Protein AF-A0A7Y3DZF2-F1 (afdb_monomer_lite)

Foldseek 3Di:
DAAVQVPVPDDDPPWDFDDDPRYGNDTDDPVVVVVVVVVVVVVVVVVVVVVVVVVVVVVVVVVPVVPPVPPD

Structure (mmCIF, N/CA/C/O backbone):
data_AF-A0A7Y3DZF2-F1
#
_entry.id   AF-A0A7Y3DZF2-F1
#
loop_
_atom_site.group_PDB
_atom_site.id
_atom_site.type_symbol
_atom_site.label_atom_id
_atom_site.label_alt_id
_atom_site.label_comp_id
_atom_site.label_asym_id
_atom_site.label_entity_id
_atom_site.label_seq_id
_atom_site.pdbx_PDB_ins_code
_atom_site.Cartn_x
_atom_site.Cartn_y
_atom_site.Cartn_z
_atom_site.occupancy
_atom_site.B_iso_or_equiv
_atom_site.auth_seq_id
_atom_site.auth_comp_id
_atom_site.auth_asym_id
_atom_site.auth_atom_id
_atom_site.pdbx_PDB_model_num
ATOM 1 N N . ALA A 1 1 ? -7.797 -10.631 7.467 1.00 82.75 1 ALA A N 1
ATOM 2 C CA . ALA A 1 1 ? -6.813 -9.763 8.145 1.00 82.75 1 ALA A CA 1
ATOM 3 C C . ALA A 1 1 ? -7.306 -9.428 9.550 1.00 82.75 1 ALA A C 1
ATOM 5 O O . ALA A 1 1 ? -8.511 -9.461 9.769 1.00 82.75 1 ALA A O 1
ATOM 6 N N . SER A 1 2 ? -6.407 -9.147 10.494 1.00 94.69 2 SER A N 1
ATOM 7 C CA . SER A 1 2 ? -6.746 -8.702 11.855 1.00 94.69 2 SER A CA 1
ATOM 8 C C . SER A 1 2 ? -6.955 -7.185 11.905 1.00 94.69 2 SER A C 1
ATOM 10 O O . SER A 1 2 ? -6.159 -6.452 11.326 1.00 94.69 2 SER A O 1
ATOM 12 N N . LEU A 1 3 ? -7.987 -6.717 12.620 1.00 94.50 3 LEU A N 1
ATOM 13 C CA . LEU A 1 3 ? -8.302 -5.289 12.816 1.00 94.50 3 LEU A CA 1
ATOM 14 C C . LEU A 1 3 ? -7.803 -4.728 14.159 1.00 94.50 3 LEU A C 1
ATOM 16 O O . LEU A 1 3 ? -8.089 -3.584 14.493 1.00 94.50 3 LEU A O 1
ATOM 20 N N . PHE A 1 4 ? -7.062 -5.521 14.938 1.00 94.38 4 PHE A N 1
ATOM 21 C CA . PHE A 1 4 ? -6.669 -5.186 16.313 1.00 94.38 4 PHE A CA 1
ATOM 22 C C . PHE A 1 4 ? -5.986 -3.813 16.452 1.00 94.38 4 PHE A C 1
ATOM 24 O O . PHE A 1 4 ? -6.218 -3.101 17.425 1.00 94.38 4 PHE A O 1
ATOM 31 N N . LEU A 1 5 ? -5.178 -3.413 15.465 1.00 95.44 5 LEU A N 1
ATOM 32 C CA . LEU A 1 5 ? -4.445 -2.143 15.493 1.00 95.44 5 LEU A CA 1
ATOM 33 C C . LEU A 1 5 ? -5.343 -0.917 15.247 1.00 95.44 5 LEU A C 1
ATOM 35 O O . LEU A 1 5 ? -5.011 0.172 15.705 1.00 95.44 5 LEU A O 1
ATOM 39 N N . LEU A 1 6 ? -6.498 -1.095 14.600 1.00 95.88 6 LEU A N 1
ATOM 40 C CA . LEU A 1 6 ? -7.450 -0.030 14.256 1.00 95.88 6 LEU A CA 1
ATOM 41 C C . LEU A 1 6 ? -8.663 0.016 15.194 1.00 95.88 6 LEU A C 1
ATOM 43 O O . LEU A 1 6 ? -9.668 0.638 14.883 1.00 95.88 6 LEU A O 1
ATOM 47 N N . GLN A 1 7 ? -8.589 -0.613 16.367 1.00 92.62 7 GLN A N 1
ATOM 48 C CA . GLN A 1 7 ? -9.702 -0.662 17.328 1.00 92.62 7 GLN A CA 1
ATOM 49 C C . GLN A 1 7 ? -10.169 0.712 17.853 1.00 92.62 7 GLN A C 1
ATOM 51 O O . GLN A 1 7 ? -11.230 0.808 18.461 1.00 92.62 7 GLN A O 1
ATOM 56 N N . HIS A 1 8 ? -9.359 1.757 17.664 1.00 93.56 8 HIS A N 1
ATOM 57 C CA . HIS A 1 8 ? -9.682 3.138 18.028 1.00 93.56 8 HIS A CA 1
ATOM 58 C C . HIS A 1 8 ? -10.371 3.910 16.891 1.00 93.56 8 HIS A C 1
ATOM 60 O O . HIS A 1 8 ? -10.905 4.990 17.131 1.00 93.56 8 HIS A O 1
ATOM 66 N N . GLU A 1 9 ? -10.376 3.356 15.678 1.00 93.88 9 GLU A N 1
ATOM 67 C CA . GLU A 1 9 ? -11.016 3.937 14.503 1.00 93.88 9 GLU A CA 1
ATOM 68 C C . GLU A 1 9 ? -12.470 3.475 14.386 1.00 93.88 9 GLU A C 1
ATOM 70 O O . GLU A 1 9 ? -12.815 2.327 14.678 1.00 93.88 9 GLU A O 1
ATOM 75 N N . ASN A 1 10 ? -13.339 4.361 13.897 1.00 94.38 10 ASN A N 1
ATOM 76 C CA . ASN A 1 10 ? -14.712 3.989 13.572 1.00 94.38 10 ASN A CA 1
ATOM 77 C C . ASN A 1 10 ? -14.763 3.336 12.183 1.00 94.38 10 ASN A C 1
ATOM 79 O O . ASN A 1 10 ? -14.940 4.021 11.170 1.00 94.38 10 ASN A O 1
ATOM 83 N N . LEU A 1 11 ? -14.580 2.016 12.149 1.00 94.94 11 LEU A N 1
ATOM 84 C CA . LEU A 1 11 ? -14.652 1.213 10.931 1.00 94.94 11 LEU A CA 1
ATOM 85 C C . LEU A 1 11 ? -16.069 0.701 10.673 1.00 94.94 11 LEU A C 1
ATOM 87 O O . LEU A 1 11 ? -16.712 0.123 11.548 1.00 94.94 11 LEU A O 1
ATOM 91 N N . GLN A 1 12 ? -16.525 0.880 9.442 1.00 95.44 12 GLN A N 1
ATOM 92 C CA . GLN A 1 12 ? -17.808 0.434 8.926 1.00 95.44 12 GLN A CA 1
ATOM 93 C C . GLN A 1 12 ? -17.596 -0.448 7.695 1.00 95.44 12 GLN A C 1
ATOM 95 O O . GLN A 1 12 ? -16.558 -0.409 7.032 1.00 95.44 12 GLN A O 1
ATOM 100 N N . VAL A 1 13 ? -18.595 -1.270 7.375 1.00 95.56 13 VAL A N 1
ATOM 101 C CA . VAL A 1 13 ? -18.572 -2.053 6.135 1.00 95.56 13 VAL A CA 1
ATOM 102 C C . VAL A 1 13 ? -18.526 -1.091 4.947 1.00 95.56 13 VAL A C 1
ATOM 104 O O . VAL A 1 13 ? -19.369 -0.205 4.843 1.00 95.56 13 VAL A O 1
ATOM 107 N N . GLY A 1 14 ? -17.549 -1.291 4.062 1.00 94.94 14 GLY A N 1
ATOM 108 C CA . GLY A 1 14 ? -17.284 -0.416 2.917 1.00 94.94 14 GLY A CA 1
ATOM 109 C C . GLY A 1 14 ? -16.077 0.505 3.104 1.00 94.94 14 GLY A C 1
ATOM 110 O O . GLY A 1 14 ? -15.582 1.028 2.114 1.00 94.94 14 GLY A O 1
ATOM 111 N N . ASP A 1 15 ? -15.561 0.659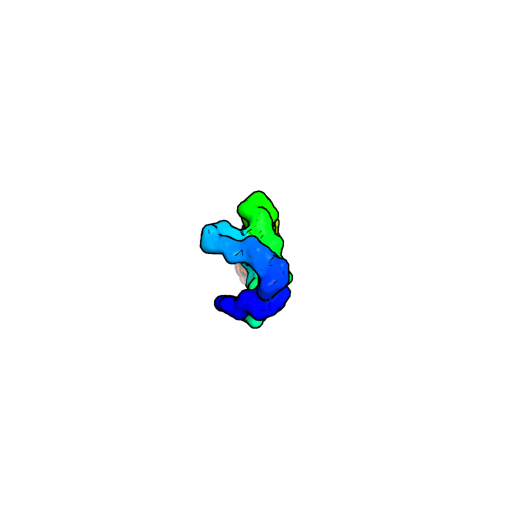 4.328 1.00 96.75 15 ASP A N 1
ATOM 112 C CA . ASP A 1 15 ? -14.307 1.384 4.545 1.00 96.75 15 ASP A CA 1
ATOM 113 C C . ASP A 1 15 ? -13.120 0.639 3.922 1.00 96.75 15 ASP A C 1
ATOM 115 O O . ASP A 1 15 ? -12.988 -0.584 4.049 1.00 96.75 15 ASP A O 1
ATOM 119 N N . MET A 1 16 ? -12.216 1.401 3.309 1.00 97.31 16 MET A N 1
ATOM 120 C CA . MET A 1 16 ? -10.973 0.875 2.757 1.00 97.31 16 MET A CA 1
ATOM 121 C C . MET A 1 16 ? -9.898 0.828 3.843 1.00 97.31 16 MET A C 1
ATOM 123 O O . MET A 1 16 ? -9.790 1.724 4.683 1.00 97.31 16 MET A O 1
ATOM 127 N N . VAL A 1 17 ? -9.087 -0.231 3.841 1.00 96.81 17 VAL A N 1
ATOM 128 C CA . VAL A 1 17 ? -7.981 -0.394 4.791 1.00 96.81 17 VAL A CA 1
ATOM 129 C C . VAL A 1 17 ? -6.738 -0.931 4.099 1.00 96.81 17 VAL A C 1
ATOM 131 O O . VAL A 1 17 ? -6.819 -1.835 3.268 1.00 96.81 17 VAL A O 1
ATOM 134 N N . MET A 1 18 ? -5.572 -0.436 4.506 1.00 96.69 18 MET A N 1
ATOM 135 C CA . MET A 1 18 ? -4.297 -1.012 4.091 1.00 96.69 18 MET A CA 1
ATOM 136 C C . MET A 1 18 ? -3.940 -2.195 4.986 1.00 96.69 18 MET A C 1
ATOM 138 O O . MET A 1 18 ? -3.911 -2.082 6.217 1.00 96.69 18 MET A O 1
ATOM 142 N N . ILE A 1 19 ? -3.647 -3.335 4.356 1.00 96.31 19 ILE A N 1
ATOM 143 C CA . ILE A 1 19 ? -3.241 -4.565 5.033 1.00 96.31 19 ILE A CA 1
ATOM 144 C C . ILE A 1 19 ? -1.741 -4.768 4.848 1.00 96.31 19 ILE A C 1
ATOM 146 O O . ILE A 1 19 ? -1.254 -4.888 3.729 1.00 96.31 19 ILE A O 1
ATOM 150 N N . HIS A 1 20 ? -1.022 -4.908 5.955 1.00 95.56 20 HIS A N 1
ATOM 151 C CA . HIS A 1 20 ? 0.381 -5.288 5.959 1.00 95.56 20 HIS A CA 1
ATOM 152 C C . HIS A 1 20 ? 0.575 -6.536 6.822 1.00 95.56 20 HIS A C 1
ATOM 154 O O . HIS A 1 20 ? 0.167 -6.575 7.983 1.00 95.56 20 HIS A O 1
ATOM 160 N N . VAL A 1 21 ? 1.156 -7.589 6.232 1.00 95.75 21 VAL A N 1
ATOM 161 C CA . VAL A 1 21 ? 1.472 -8.867 6.909 1.00 95.75 21 VAL A CA 1
ATOM 162 C C . VAL A 1 21 ? 0.253 -9.455 7.649 1.00 95.75 21 VAL A C 1
ATOM 164 O O . VAL A 1 21 ? 0.340 -9.974 8.755 1.00 95.75 21 VAL A O 1
ATOM 167 N N . GLY A 1 22 ? -0.935 -9.349 7.046 1.00 95.88 22 GLY A N 1
ATOM 168 C CA . GLY A 1 22 ? -2.179 -9.886 7.608 1.00 95.88 22 GLY A CA 1
ATOM 169 C C . GLY A 1 22 ? -2.882 -8.997 8.642 1.00 95.88 22 GLY A C 1
ATOM 170 O O . GLY A 1 22 ? -3.944 -9.391 9.132 1.00 95.88 22 GLY A O 1
ATOM 171 N N . HIS A 1 23 ? -2.370 -7.799 8.929 1.00 96.69 23 HIS A N 1
ATOM 172 C CA . HIS A 1 23 ? -2.988 -6.815 9.820 1.00 96.69 23 HIS A CA 1
ATOM 173 C C . HIS A 1 23 ? -3.456 -5.586 9.045 1.00 96.69 23 HIS A C 1
ATOM 175 O O . HIS A 1 23 ? -2.712 -5.066 8.221 1.00 96.69 23 HIS A O 1
ATOM 181 N N . ALA A 1 24 ? -4.666 -5.102 9.328 1.00 96.94 24 ALA A N 1
ATOM 182 C CA . ALA A 1 24 ? -5.072 -3.770 8.907 1.00 96.94 24 ALA A CA 1
ATOM 183 C C . ALA A 1 24 ? -4.337 -2.746 9.778 1.00 96.94 24 ALA A C 1
ATOM 185 O O . ALA A 1 24 ? -4.411 -2.813 11.008 1.00 96.94 24 ALA A O 1
ATOM 186 N N . ILE A 1 25 ? -3.599 -1.848 9.136 1.00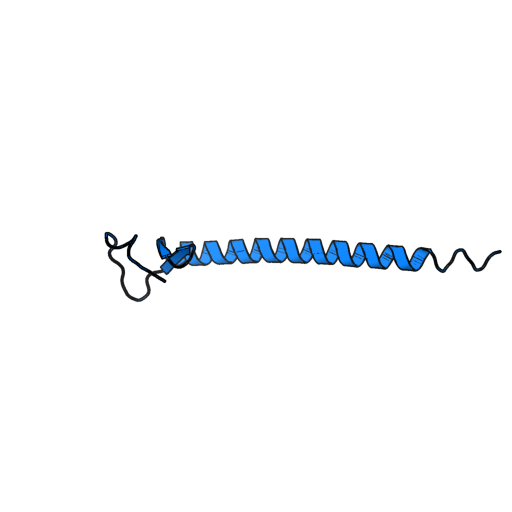 96.50 25 ILE A N 1
ATOM 187 C CA . ILE A 1 25 ? -2.715 -0.885 9.809 1.00 96.50 25 ILE A CA 1
ATOM 188 C C . ILE A 1 25 ? -3.188 0.558 9.650 1.00 96.50 25 ILE A C 1
ATOM 190 O O . ILE A 1 25 ? -2.804 1.406 10.447 1.00 96.50 25 ILE A O 1
ATOM 194 N N . GLN A 1 26 ? -4.026 0.833 8.649 1.00 96.06 26 GLN A N 1
ATOM 195 C CA . GLN A 1 26 ? -4.502 2.174 8.332 1.00 96.06 26 GLN A CA 1
ATOM 196 C C . GLN A 1 26 ? -5.891 2.112 7.686 1.00 96.06 26 GLN A C 1
ATOM 198 O O . GLN A 1 26 ? -6.115 1.278 6.808 1.00 96.06 26 GLN A O 1
ATOM 203 N N . LYS A 1 27 ? -6.801 2.996 8.112 1.00 96.94 27 LYS A N 1
ATOM 204 C CA . LYS A 1 27 ? -8.050 3.311 7.404 1.00 96.94 27 LYS A CA 1
ATOM 205 C C . LYS A 1 27 ? -7.752 4.313 6.289 1.00 96.94 27 LYS A C 1
ATOM 207 O O . LYS A 1 27 ? -6.991 5.250 6.509 1.00 96.94 27 LYS A O 1
ATOM 212 N N . MET A 1 28 ? -8.353 4.114 5.124 1.00 96.88 28 MET A N 1
ATOM 213 C CA . MET A 1 28 ? -8.166 4.942 3.937 1.00 96.88 28 MET A CA 1
ATOM 214 C C . MET A 1 28 ? -9.517 5.391 3.388 1.00 96.88 28 MET A C 1
ATOM 216 O O . MET A 1 28 ? -10.533 4.707 3.541 1.00 96.88 28 MET A O 1
ATOM 220 N N . THR A 1 29 ? -9.516 6.540 2.727 1.00 97.50 29 THR A N 1
ATOM 221 C CA . THR A 1 29 ? -10.600 6.933 1.828 1.00 97.50 29 THR A CA 1
ATOM 222 C C . THR A 1 29 ? -10.559 6.097 0.547 1.00 97.50 29 THR A C 1
ATOM 224 O O . THR A 1 29 ? -9.559 5.452 0.227 1.00 97.50 29 THR A O 1
ATOM 227 N N . GLU A 1 30 ? -11.659 6.104 -0.203 1.00 97.25 30 GLU A N 1
ATOM 228 C CA . GLU A 1 30 ? -11.730 5.436 -1.505 1.00 97.25 30 GLU A CA 1
ATOM 229 C C . GLU A 1 30 ? -10.747 6.044 -2.520 1.00 97.25 30 GLU A C 1
ATOM 231 O O . GLU A 1 30 ? -10.066 5.304 -3.223 1.00 97.25 30 GLU A O 1
ATOM 236 N N . GLU A 1 31 ? -10.600 7.373 -2.536 1.00 97.94 31 GLU A N 1
ATOM 237 C CA . GLU A 1 31 ? -9.663 8.086 -3.419 1.00 97.94 31 GLU A CA 1
ATOM 238 C C . GLU A 1 31 ? -8.200 7.722 -3.126 1.00 97.94 31 GLU A C 1
ATOM 240 O O . GLU A 1 31 ? -7.433 7.443 -4.048 1.00 97.94 31 GLU A O 1
ATOM 245 N N . GLU A 1 32 ? -7.812 7.662 -1.847 1.00 97.81 32 GLU A N 1
ATOM 246 C CA . GLU A 1 32 ? -6.465 7.237 -1.445 1.00 97.81 32 GLU A CA 1
ATOM 247 C C . GLU A 1 32 ? -6.199 5.778 -1.828 1.00 97.81 32 GLU A C 1
ATOM 249 O O . GLU A 1 32 ? -5.102 5.449 -2.276 1.00 97.81 32 GLU A O 1
ATOM 254 N N . ALA A 1 33 ? -7.192 4.898 -1.656 1.00 97.44 33 ALA A N 1
ATOM 255 C CA . ALA A 1 33 ? -7.067 3.496 -2.034 1.00 97.44 33 ALA A CA 1
ATOM 256 C C . ALA A 1 33 ? -6.916 3.338 -3.554 1.00 97.44 33 ALA A C 1
ATOM 258 O O . ALA A 1 33 ? -6.055 2.580 -3.994 1.00 97.44 33 ALA A O 1
ATOM 259 N N . GLN A 1 34 ? -7.702 4.076 -4.343 1.00 97.88 34 GLN A N 1
ATOM 260 C CA . GLN A 1 34 ? -7.604 4.069 -5.803 1.00 97.88 34 GLN A CA 1
ATOM 261 C C . GLN A 1 34 ? -6.249 4.600 -6.273 1.00 97.88 34 GLN A C 1
ATOM 263 O O . GLN A 1 34 ? -5.564 3.929 -7.035 1.00 97.88 34 GLN A O 1
ATOM 268 N N . THR A 1 35 ? -5.820 5.748 -5.743 1.00 97.94 35 THR A N 1
ATOM 269 C CA . THR A 1 35 ? -4.519 6.347 -6.078 1.00 97.94 35 THR A CA 1
ATOM 270 C C . THR A 1 35 ? -3.372 5.383 -5.777 1.00 97.94 35 THR A C 1
ATOM 272 O O . THR A 1 35 ? -2.427 5.275 -6.553 1.00 97.94 35 THR A O 1
ATOM 275 N N . ALA A 1 36 ? -3.441 4.660 -4.655 1.00 97.06 36 ALA A N 1
ATOM 276 C CA . ALA A 1 36 ? -2.434 3.661 -4.320 1.00 97.06 36 ALA A CA 1
ATOM 277 C C . ALA A 1 36 ? -2.377 2.533 -5.362 1.00 97.06 36 ALA A C 1
ATOM 279 O O . ALA A 1 36 ? -1.279 2.152 -5.762 1.00 97.06 36 ALA A O 1
ATOM 280 N N . TRP A 1 37 ? -3.527 2.020 -5.817 1.00 96.69 37 TRP A N 1
ATOM 281 C CA . TRP A 1 37 ? -3.580 0.999 -6.869 1.00 96.69 37 TRP A CA 1
ATOM 282 C C . TRP A 1 37 ? -3.033 1.502 -8.201 1.00 96.69 37 TRP A C 1
ATOM 284 O O . TRP A 1 37 ? -2.187 0.825 -8.778 1.00 96.69 37 TRP A O 1
ATOM 294 N N . ASP A 1 38 ? -3.433 2.699 -8.629 1.00 98.12 38 ASP A N 1
ATOM 295 C CA . ASP A 1 38 ? -2.969 3.292 -9.887 1.00 98.12 38 ASP A CA 1
ATOM 296 C C . ASP A 1 38 ? -1.433 3.410 -9.909 1.00 98.12 38 ASP A C 1
ATOM 298 O O . ASP A 1 38 ? -0.782 3.035 -10.882 1.00 98.12 38 ASP A O 1
ATOM 302 N N . LEU A 1 39 ? -0.827 3.842 -8.796 1.00 98.00 39 LEU A N 1
ATOM 303 C CA . LEU A 1 39 ? 0.632 3.925 -8.669 1.00 98.00 39 LEU A CA 1
ATOM 304 C C . LEU A 1 39 ? 1.316 2.551 -8.722 1.00 98.00 39 LEU A C 1
ATOM 306 O O . LEU A 1 39 ? 2.401 2.428 -9.291 1.00 98.00 39 LEU A O 1
ATOM 310 N N . TYR A 1 40 ? 0.719 1.517 -8.123 1.00 97.12 40 TYR A N 1
ATOM 311 C CA . TYR A 1 40 ? 1.270 0.162 -8.209 1.00 97.12 40 TYR A CA 1
ATOM 312 C C . TYR A 1 40 ? 1.208 -0.386 -9.633 1.00 97.12 40 TYR A C 1
ATOM 314 O O . TYR A 1 40 ? 2.170 -1.019 -10.072 1.00 97.12 40 TYR A O 1
ATOM 322 N N . ASP A 1 41 ? 0.119 -0.117 -10.350 1.00 97.62 41 ASP A N 1
ATOM 323 C CA . ASP A 1 41 ? -0.024 -0.504 -11.750 1.00 97.62 41 ASP A CA 1
ATOM 324 C C . ASP A 1 41 ? 1.051 0.181 -12.608 1.00 97.62 41 ASP A C 1
ATOM 326 O O . ASP A 1 41 ? 1.779 -0.508 -13.323 1.00 97.62 41 ASP A O 1
ATOM 330 N N . GLU A 1 42 ? 1.262 1.494 -12.448 1.00 98.12 42 GLU A N 1
ATOM 331 C CA . GLU A 1 42 ? 2.335 2.228 -13.142 1.00 98.12 42 GLU A CA 1
ATOM 332 C C . GLU A 1 42 ? 3.728 1.626 -12.879 1.00 98.12 42 GLU A C 1
ATOM 334 O O . GLU A 1 42 ? 4.531 1.452 -13.801 1.00 98.12 42 GLU A O 1
ATOM 339 N N . MET A 1 43 ? 4.029 1.275 -11.623 1.00 97.50 43 MET A N 1
ATOM 340 C CA . MET A 1 43 ? 5.309 0.660 -11.257 1.00 97.50 43 MET A CA 1
ATOM 341 C C . MET A 1 43 ? 5.490 -0.721 -11.899 1.00 97.50 43 MET A C 1
ATOM 343 O O . MET A 1 43 ? 6.567 -1.019 -12.418 1.00 97.50 43 MET A O 1
ATOM 347 N N . PHE A 1 44 ? 4.453 -1.563 -11.893 1.00 96.75 44 PHE A N 1
ATOM 348 C CA . PHE A 1 44 ? 4.522 -2.893 -12.501 1.00 96.75 44 PHE A CA 1
ATOM 349 C C . PHE A 1 44 ? 4.606 -2.839 -14.026 1.00 96.75 44 PHE A C 1
ATOM 351 O O . PHE A 1 44 ? 5.324 -3.645 -14.623 1.00 96.75 44 PHE A O 1
ATOM 358 N N . GLU A 1 45 ? 3.925 -1.887 -14.664 1.00 97.81 45 GLU A N 1
ATOM 359 C CA . GLU A 1 45 ? 4.050 -1.645 -16.101 1.00 97.81 45 GLU A CA 1
ATOM 360 C C . GLU A 1 45 ? 5.470 -1.209 -16.471 1.00 97.81 45 GLU A C 1
ATOM 362 O O . GLU A 1 45 ? 6.046 -1.739 -17.427 1.00 97.81 45 GLU A O 1
ATOM 367 N N . ALA A 1 46 ? 6.069 -0.306 -15.689 1.00 97.50 46 ALA A N 1
ATOM 368 C CA . ALA A 1 46 ? 7.451 0.117 -15.888 1.00 97.50 46 ALA A CA 1
ATOM 369 C C . ALA A 1 46 ? 8.433 -1.065 -15.766 1.00 97.50 46 ALA A C 1
ATOM 371 O O . ALA A 1 46 ? 9.253 -1.279 -16.662 1.00 97.50 46 ALA A O 1
ATOM 372 N N . GLU A 1 47 ? 8.312 -1.890 -14.719 1.00 96.94 47 GLU A N 1
ATOM 373 C CA . GLU A 1 47 ? 9.151 -3.085 -14.537 1.00 96.94 47 GLU A CA 1
ATOM 374 C C . GLU A 1 47 ? 8.982 -4.102 -15.681 1.00 96.94 47 GLU A C 1
ATOM 376 O O . GLU A 1 47 ? 9.956 -4.701 -16.155 1.00 96.94 47 GLU A O 1
ATOM 381 N N . ALA A 1 48 ? 7.747 -4.306 -16.149 1.00 96.31 48 ALA A N 1
ATOM 382 C CA . ALA A 1 48 ? 7.459 -5.205 -17.261 1.00 96.31 48 ALA A CA 1
ATOM 383 C C . ALA A 1 48 ? 8.091 -4.707 -18.569 1.00 96.31 48 ALA A C 1
ATOM 385 O O . ALA A 1 48 ? 8.728 -5.496 -19.274 1.00 96.31 48 ALA A O 1
ATOM 386 N N . ALA A 1 49 ? 7.977 -3.408 -18.860 1.00 95.88 49 ALA A N 1
ATOM 387 C CA . ALA A 1 49 ? 8.568 -2.787 -20.041 1.00 95.88 49 ALA A CA 1
ATOM 388 C C . ALA A 1 49 ? 10.103 -2.883 -20.033 1.00 95.88 49 ALA A C 1
ATOM 390 O O . ALA A 1 49 ? 10.708 -3.241 -21.047 1.00 95.88 49 ALA A O 1
ATOM 391 N N . GLU A 1 50 ? 10.745 -2.636 -18.887 1.00 95.75 50 GLU A N 1
ATOM 392 C CA . GLU A 1 50 ? 12.195 -2.803 -18.731 1.00 95.75 50 GLU A CA 1
ATOM 393 C C . GLU A 1 50 ? 12.632 -4.251 -18.986 1.00 95.75 50 GLU A C 1
ATOM 395 O O . GLU A 1 50 ? 13.612 -4.509 -19.696 1.00 95.75 50 GLU A O 1
ATOM 400 N N . ARG A 1 51 ? 11.878 -5.219 -18.451 1.00 94.56 51 ARG A N 1
ATOM 401 C CA . ARG A 1 51 ? 12.156 -6.646 -18.640 1.00 94.56 51 ARG A CA 1
ATOM 402 C C . ARG A 1 51 ? 11.986 -7.080 -20.094 1.00 94.56 51 ARG A C 1
ATOM 404 O O . ARG A 1 51 ? 12.780 -7.888 -20.581 1.00 94.56 51 ARG A O 1
ATOM 411 N N . GLU A 1 52 ? 10.977 -6.560 -20.784 1.00 93.81 52 GLU A N 1
ATOM 412 C CA . GLU A 1 52 ? 10.754 -6.836 -22.200 1.00 93.81 52 GLU A CA 1
ATOM 413 C C . GLU A 1 52 ? 11.879 -6.250 -23.064 1.00 93.81 52 GLU A C 1
ATOM 415 O O . GLU A 1 52 ? 12.455 -6.965 -23.888 1.00 93.81 52 GLU A O 1
ATOM 420 N N . ALA A 1 53 ? 12.271 -4.997 -22.820 1.00 91.75 53 ALA A N 1
ATOM 421 C CA . ALA A 1 53 ? 13.383 -4.357 -23.520 1.00 91.75 53 ALA A CA 1
ATOM 422 C C . ALA A 1 53 ? 14.700 -5.138 -23.347 1.00 91.75 53 ALA A C 1
ATOM 424 O O . ALA A 1 53 ? 15.437 -5.353 -24.315 1.00 91.75 53 ALA A O 1
ATOM 425 N N . ALA A 1 54 ? 14.976 -5.630 -22.134 1.00 89.25 54 ALA A N 1
ATOM 426 C CA . ALA A 1 54 ? 16.139 -6.472 -21.863 1.00 89.25 54 ALA A CA 1
ATOM 427 C C . ALA A 1 54 ? 16.081 -7.826 -22.600 1.00 89.25 54 ALA A C 1
ATOM 429 O O . ALA A 1 54 ? 17.105 -8.302 -23.099 1.00 89.25 54 ALA A O 1
ATOM 430 N N . ALA A 1 55 ? 14.900 -8.445 -22.702 1.00 88.06 55 ALA A N 1
ATOM 431 C CA . ALA A 1 55 ? 14.715 -9.702 -23.429 1.00 88.06 55 ALA A CA 1
ATOM 432 C C . ALA A 1 55 ? 14.926 -9.534 -24.943 1.00 88.06 55 ALA A C 1
ATOM 434 O O . ALA A 1 55 ? 15.617 -10.348 -25.559 1.00 88.06 55 ALA A O 1
ATOM 435 N N . GLN A 1 56 ? 14.394 -8.456 -25.529 1.00 79.44 56 GLN A N 1
ATOM 436 C CA . GLN A 1 56 ? 14.579 -8.136 -26.947 1.00 79.44 56 GLN A CA 1
ATOM 437 C C . GLN A 1 56 ? 16.067 -7.908 -27.262 1.00 79.44 56 GLN A C 1
ATOM 439 O O . GLN A 1 56 ? 16.608 -8.533 -28.174 1.00 79.44 56 GLN A O 1
ATOM 444 N N . ALA A 1 57 ? 16.779 -7.133 -26.432 1.00 75.81 57 ALA A N 1
ATOM 445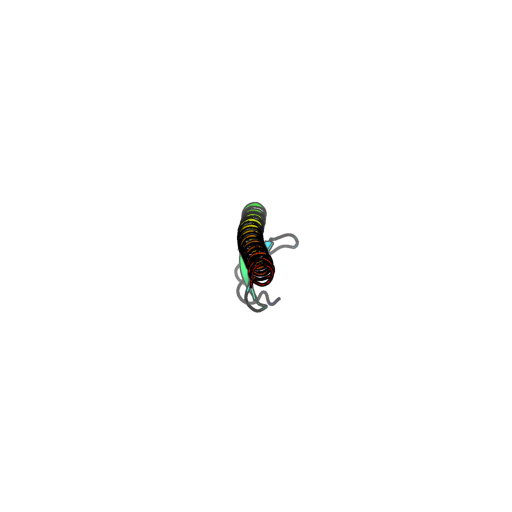 C CA . ALA A 1 57 ? 18.215 -6.891 -26.595 1.00 75.81 57 ALA A CA 1
ATOM 446 C C . ALA A 1 57 ? 19.064 -8.181 -26.620 1.00 75.81 57 ALA A C 1
ATOM 448 O O . ALA A 1 57 ? 20.033 -8.264 -27.378 1.00 75.81 57 ALA A O 1
ATOM 449 N N . GLY A 1 58 ? 18.697 -9.197 -25.832 1.00 67.06 58 GLY A N 1
ATOM 450 C CA . GLY A 1 58 ? 19.374 -10.498 -25.811 1.00 67.06 58 GLY A CA 1
ATOM 451 C C . GLY A 1 58 ? 19.173 -11.328 -27.084 1.00 67.06 58 GLY A C 1
ATOM 452 O O . GLY A 1 58 ? 20.115 -11.972 -27.550 1.00 67.06 58 GLY A O 1
ATOM 453 N N . ASP A 1 59 ? 17.984 -11.272 -27.687 1.00 60.50 59 ASP A N 1
ATOM 454 C CA . ASP A 1 59 ? 17.665 -11.978 -28.938 1.00 60.50 59 ASP A CA 1
ATOM 455 C C . ASP A 1 59 ? 18.461 -11.409 -30.130 1.00 60.50 59 ASP A C 1
ATOM 457 O O . ASP A 1 59 ? 18.965 -12.135 -30.992 1.00 60.50 59 ASP A O 1
ATOM 461 N N . HIS A 1 60 ? 18.704 -10.096 -30.128 1.00 56.59 60 HIS A N 1
ATOM 462 C CA . HIS A 1 6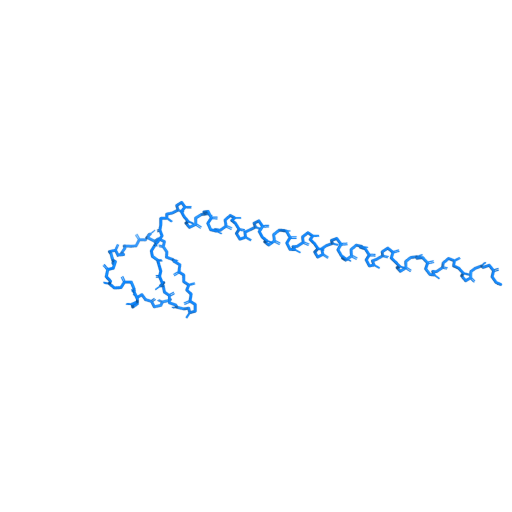0 ? 19.464 -9.422 -31.184 1.00 56.59 60 HIS A CA 1
ATOM 463 C C . HIS A 1 60 ? 20.954 -9.821 -31.222 1.00 56.59 60 HIS A C 1
ATOM 465 O O . HIS A 1 60 ? 21.575 -9.791 -32.288 1.00 56.59 60 HIS A O 1
ATOM 471 N N . VAL A 1 61 ? 21.542 -10.236 -30.092 1.00 60.00 61 VAL A N 1
ATOM 472 C CA . VAL A 1 61 ? 22.963 -10.634 -30.004 1.00 60.00 61 VAL A CA 1
ATOM 473 C C . VAL A 1 61 ? 23.201 -12.053 -30.554 1.00 60.00 61 VAL A C 1
ATOM 475 O O . VAL A 1 61 ? 24.267 -12.332 -31.111 1.00 60.00 61 VAL A O 1
ATOM 478 N N . GLY A 1 62 ? 22.202 -12.943 -30.491 1.00 54.19 62 GLY A N 1
ATOM 479 C CA . GLY A 1 62 ? 22.296 -14.323 -30.993 1.00 54.19 62 GLY A CA 1
ATOM 480 C C . GLY A 1 62 ? 22.352 -14.440 -32.524 1.00 54.19 62 GLY A C 1
ATOM 481 O O . GLY A 1 62 ? 22.995 -15.346 -33.060 1.00 54.19 62 GLY A O 1
ATOM 482 N N . ALA A 1 63 ? 21.756 -13.491 -33.250 1.00 56.44 63 ALA A N 1
ATOM 483 C CA . ALA A 1 63 ? 21.701 -13.510 -34.715 1.00 56.44 63 ALA A CA 1
ATOM 484 C C . ALA A 1 63 ? 23.009 -13.060 -35.409 1.00 56.44 63 ALA A C 1
ATOM 486 O O . ALA A 1 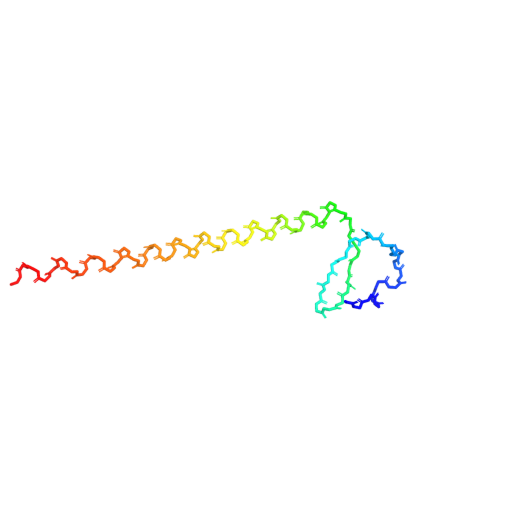63 ? 23.191 -13.305 -36.606 1.00 56.44 63 ALA A O 1
ATOM 487 N N . GLY A 1 64 ? 23.936 -12.424 -34.679 1.00 53.00 64 GLY A N 1
ATOM 488 C CA . GLY A 1 64 ? 25.207 -11.921 -35.220 1.00 53.00 64 GLY A CA 1
ATOM 489 C C . GLY A 1 64 ? 26.288 -12.991 -35.418 1.00 53.00 64 GLY A C 1
ATOM 490 O O . GLY A 1 64 ? 27.077 -12.902 -36.356 1.00 53.00 64 GLY A O 1
ATOM 491 N N . HIS A 1 65 ? 26.301 -14.046 -34.595 1.00 50.75 65 HIS A N 1
ATOM 492 C CA . HIS A 1 65 ? 27.372 -15.059 -34.606 1.00 50.75 65 HIS A CA 1
ATOM 493 C C . HIS A 1 65 ? 27.250 -16.116 -35.719 1.00 50.75 65 HIS A C 1
ATOM 495 O O . HIS A 1 65 ? 28.226 -16.795 -36.034 1.00 50.75 65 HIS A O 1
ATOM 501 N N . ALA A 1 66 ? 26.080 -16.266 -36.349 1.00 56.16 66 ALA A N 1
ATOM 502 C CA . ALA A 1 66 ? 25.885 -17.252 -37.416 1.00 56.16 66 ALA A CA 1
ATOM 503 C C . ALA A 1 66 ? 26.422 -16.791 -38.787 1.00 56.16 66 ALA A C 1
ATOM 505 O O . ALA A 1 66 ? 26.615 -17.616 -39.679 1.00 56.16 66 ALA A O 1
ATOM 506 N N . ARG A 1 67 ? 26.679 -15.488 -38.974 1.00 57.56 67 ARG A N 1
ATOM 507 C CA . ARG A 1 67 ? 27.090 -14.925 -40.275 1.00 57.56 67 ARG A CA 1
ATOM 508 C C . ARG A 1 67 ? 28.603 -14.913 -40.505 1.00 57.56 67 ARG A C 1
ATOM 510 O O . ARG A 1 67 ? 29.022 -14.766 -41.649 1.00 57.56 67 ARG A O 1
ATOM 517 N N . ASP A 1 68 ? 29.406 -15.124 -39.462 1.00 57.16 68 ASP A N 1
ATOM 518 C CA . ASP A 1 68 ? 30.871 -15.002 -39.542 1.00 57.16 68 ASP A CA 1
ATOM 519 C C . ASP A 1 68 ? 31.585 -16.318 -39.916 1.00 57.16 68 ASP A C 1
ATOM 521 O O . ASP A 1 68 ? 32.739 -16.323 -40.330 1.00 57.16 68 ASP A O 1
ATOM 525 N N . ARG A 1 69 ? 30.886 -17.463 -39.864 1.00 58.00 69 ARG A N 1
ATOM 526 C CA . ARG A 1 69 ? 31.469 -18.778 -40.207 1.00 58.00 69 ARG A CA 1
ATOM 527 C C . ARG A 1 69 ? 31.357 -19.156 -41.695 1.00 58.00 69 ARG A C 1
ATOM 529 O O . ARG A 1 69 ? 31.819 -20.219 -42.084 1.00 58.00 69 ARG A O 1
ATOM 536 N N . ALA A 1 70 ? 30.746 -18.318 -42.534 1.00 54.38 70 ALA A N 1
ATOM 537 C CA . ALA A 1 70 ? 30.508 -18.626 -43.952 1.00 54.38 70 ALA A CA 1
ATOM 538 C C . ALA A 1 70 ? 31.564 -18.047 -44.920 1.00 54.38 70 ALA A C 1
ATOM 540 O O . ALA A 1 70 ? 31.375 -18.118 -46.132 1.00 54.38 70 ALA A O 1
ATOM 541 N N . LYS A 1 71 ? 32.655 -17.453 -44.412 1.00 58.38 71 LYS A N 1
ATOM 542 C CA . LYS A 1 71 ? 33.729 -16.861 -45.238 1.00 58.38 71 LYS A CA 1
ATOM 543 C C . LYS A 1 71 ? 35.134 -1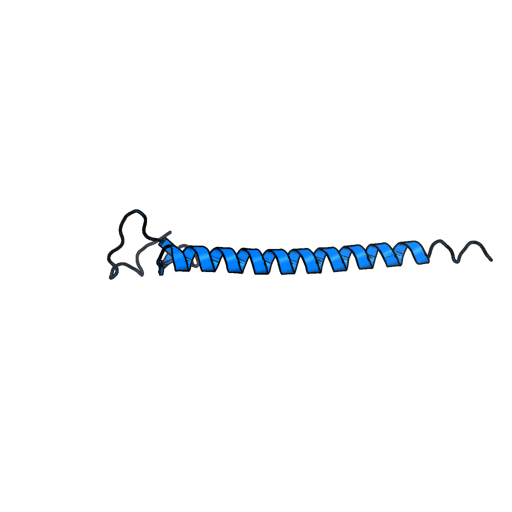7.437 -44.993 1.00 58.38 71 LYS A C 1
ATOM 545 O O . LYS A 1 71 ? 36.094 -16.863 -45.500 1.00 58.38 71 LYS A O 1
ATOM 550 N N . GLY A 1 72 ? 35.251 -18.529 -44.235 1.00 44.72 72 GLY A N 1
ATOM 551 C CA . GLY A 1 72 ? 36.518 -19.234 -43.993 1.00 44.72 72 GLY A CA 1
ATOM 552 C C . GLY A 1 72 ? 36.711 -20.414 -44.928 1.00 44.72 72 GLY A C 1
ATOM 553 O O . GLY A 1 72 ? 35.729 -21.174 -45.083 1.00 44.72 72 GLY A O 1
#

Radius of gyration: 24.21 Å; chains: 1; bounding box: 55×27×63 Å

Sequence (72 aa):
ASLFLLQHENLQVGDMVMIHVGHAIQKMTEEEAQTAWDLYDEMFEAEAAEREAAAQAGDHVGAGHARDRAKG

pLDDT: mean 86.98, std 16.32, range [44.72, 98.12]

Secondary structure (DSSP, 8-state):
-B-GGGTTS---TT-EEEEETTEEEEEE-HHHHHHHHHHHHHHHHHHHHHHHHHHHHHHHHHTTTTSGGG--